Protein AF-A0A535P8W9-F1 (afdb_monomer_lite)

Sequence (79 aa):
MATIDDMLEAARRNLVRLTPEHAFVEQLGGAVLVDTRTLDQRRRGGEVPNALVIDRNVLEWRLDPTSPDRIPQATGDAV

Structure (mmCIF, N/CA/C/O backbone):
data_AF-A0A535P8W9-F1
#
_entry.id   AF-A0A535P8W9-F1
#
loop_
_atom_site.group_PDB
_atom_site.id
_atom_site.type_symbol
_atom_site.label_atom_id
_atom_site.label_alt_id
_atom_site.label_comp_id
_atom_site.label_asym_id
_atom_site.label_entity_id
_atom_site.label_seq_id
_atom_site.pdbx_PDB_ins_code
_atom_site.Cartn_x
_atom_site.Cartn_y
_atom_site.Cartn_z
_atom_site.occupancy
_atom_site.B_iso_or_equiv
_atom_site.auth_seq_id
_atom_site.auth_comp_id
_atom_site.auth_asym_id
_atom_site.auth_atom_id
_atom_site.pdbx_PDB_model_num
ATOM 1 N N . MET A 1 1 ? 16.131 20.997 15.223 1.00 75.69 1 MET A N 1
ATOM 2 C CA . MET A 1 1 ? 16.019 20.004 14.135 1.00 75.69 1 MET A CA 1
ATOM 3 C C . MET A 1 1 ? 14.935 19.030 14.550 1.00 75.69 1 MET A C 1
ATOM 5 O O . MET A 1 1 ? 14.973 18.618 15.702 1.00 75.69 1 MET A O 1
ATOM 9 N N . ALA A 1 2 ? 13.947 18.763 13.697 1.00 87.50 2 ALA A N 1
ATOM 10 C CA . ALA A 1 2 ? 12.866 17.837 14.035 1.00 87.50 2 ALA A CA 1
ATOM 11 C C . ALA A 1 2 ? 13.404 16.400 14.113 1.00 87.50 2 ALA A C 1
ATOM 13 O O . ALA A 1 2 ? 14.276 16.024 13.326 1.00 87.50 2 ALA A O 1
ATOM 14 N N . THR A 1 3 ? 12.912 15.622 15.071 1.00 97.06 3 THR A N 1
ATOM 15 C CA . THR A 1 3 ? 13.196 14.189 15.186 1.00 97.06 3 THR A CA 1
ATOM 16 C C . THR A 1 3 ? 12.363 13.390 14.180 1.00 97.06 3 THR A C 1
ATOM 18 O O . THR A 1 3 ? 11.421 13.907 13.575 1.00 97.06 3 THR A O 1
ATOM 21 N N . ILE A 1 4 ? 12.685 12.106 14.004 1.00 95.88 4 ILE A N 1
ATOM 22 C CA . ILE A 1 4 ? 11.862 11.198 13.190 1.00 95.88 4 ILE A CA 1
ATOM 23 C C . ILE A 1 4 ? 10.434 11.118 13.749 1.00 95.88 4 ILE A C 1
ATOM 25 O O . ILE A 1 4 ? 9.481 11.138 12.972 1.00 95.88 4 ILE A O 1
ATOM 29 N N . ASP A 1 5 ? 10.278 11.092 15.073 1.00 96.31 5 ASP A N 1
ATOM 30 C CA . ASP A 1 5 ? 8.961 11.044 15.710 1.00 96.31 5 ASP A CA 1
ATOM 31 C C . ASP A 1 5 ? 8.157 12.318 15.429 1.00 96.31 5 ASP A C 1
ATOM 33 O O . ASP A 1 5 ? 6.986 12.227 15.062 1.00 96.31 5 ASP A O 1
ATOM 37 N N . ASP A 1 6 ? 8.795 13.494 15.469 1.00 96.50 6 ASP A N 1
ATOM 38 C CA . ASP A 1 6 ? 8.146 14.763 15.111 1.00 96.50 6 ASP A CA 1
ATOM 39 C C . ASP A 1 6 ? 7.636 14.754 13.661 1.00 96.50 6 ASP A C 1
ATOM 41 O O . ASP A 1 6 ? 6.532 15.226 13.371 1.00 96.50 6 ASP A O 1
ATOM 45 N N . MET A 1 7 ? 8.430 14.201 12.737 1.00 95.19 7 MET A N 1
ATOM 46 C CA . MET A 1 7 ? 8.056 14.079 11.325 1.00 95.19 7 MET A CA 1
ATOM 47 C C . MET A 1 7 ? 6.900 13.091 11.124 1.00 95.19 7 MET A C 1
ATOM 49 O O . MET A 1 7 ? 5.969 13.379 10.367 1.00 95.19 7 MET A O 1
ATOM 53 N N . LEU A 1 8 ? 6.933 11.941 11.803 1.00 93.81 8 LEU A N 1
ATOM 54 C CA . LEU A 1 8 ? 5.869 10.940 11.727 1.00 93.81 8 LEU A CA 1
ATOM 55 C C . LEU A 1 8 ? 4.558 11.467 12.308 1.00 93.81 8 LEU A C 1
ATOM 57 O O . LEU A 1 8 ? 3.511 11.295 11.685 1.00 93.81 8 LEU A O 1
ATOM 61 N N . GLU A 1 9 ? 4.606 12.133 13.459 1.00 94.75 9 GLU A N 1
ATOM 62 C CA . GLU A 1 9 ? 3.427 12.753 14.061 1.00 94.75 9 GLU A CA 1
ATOM 63 C C . GLU A 1 9 ? 2.845 13.836 13.152 1.00 94.75 9 GLU A C 1
ATOM 65 O O . GLU A 1 9 ? 1.635 13.875 12.933 1.00 94.75 9 GLU A O 1
ATOM 70 N N . ALA A 1 10 ? 3.687 14.667 12.533 1.00 94.50 10 ALA A N 1
ATOM 71 C C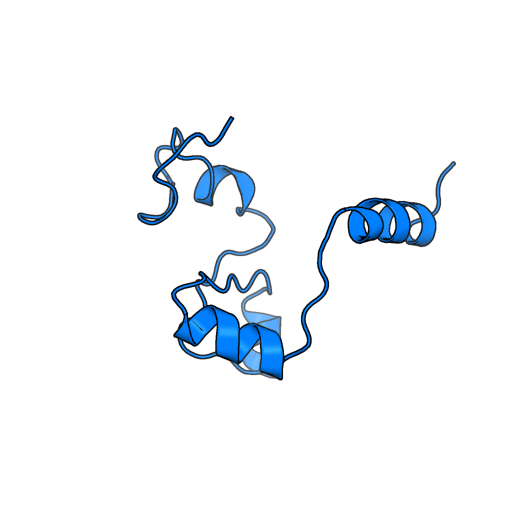A . ALA A 1 10 ? 3.222 15.661 11.571 1.00 94.50 10 ALA A CA 1
ATOM 72 C C . ALA A 1 10 ? 2.501 15.049 10.363 1.00 94.50 10 ALA A C 1
ATOM 74 O O . ALA A 1 10 ? 1.437 15.540 9.986 1.00 94.50 10 ALA A O 1
ATOM 75 N N . ALA A 1 11 ? 3.037 13.968 9.795 1.00 92.06 11 ALA A N 1
ATOM 76 C CA . ALA A 1 11 ? 2.404 13.272 8.679 1.00 92.06 11 ALA A CA 1
ATOM 77 C C . ALA A 1 11 ? 1.080 12.601 9.087 1.00 92.06 11 ALA A C 1
ATOM 79 O O . ALA A 1 11 ? 0.096 12.668 8.352 1.00 92.06 11 ALA A O 1
ATOM 80 N N . ARG A 1 12 ? 1.032 11.979 10.273 1.00 94.12 12 ARG A N 1
ATOM 81 C CA . ARG 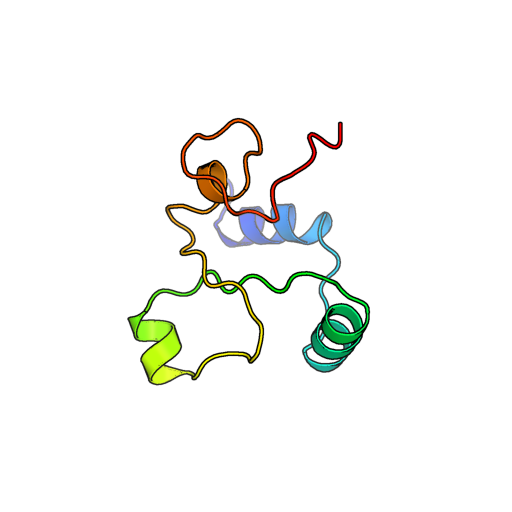A 1 12 ? -0.152 11.260 10.773 1.00 94.12 12 ARG A CA 1
ATOM 82 C C . ARG A 1 12 ? -1.344 12.171 11.043 1.00 94.12 12 ARG A C 1
ATOM 84 O O . ARG A 1 12 ? -2.469 11.720 10.861 1.00 94.12 12 ARG A O 1
ATOM 91 N N . ARG A 1 13 ? -1.122 13.434 11.427 1.00 95.06 13 ARG A N 1
ATOM 92 C CA . ARG A 1 13 ? -2.209 14.392 11.717 1.00 95.06 13 ARG A CA 1
ATOM 93 C C . ARG A 1 13 ? -3.176 14.612 10.551 1.00 95.06 13 ARG A C 1
ATOM 95 O O . ARG A 1 13 ? -4.326 14.954 10.794 1.00 95.06 13 ARG A O 1
ATOM 102 N N . ASN A 1 14 ? -2.725 14.402 9.317 1.00 92.12 14 ASN A N 1
ATOM 103 C CA . ASN A 1 14 ? -3.530 14.622 8.115 1.00 92.12 14 ASN A CA 1
ATOM 104 C C . ASN A 1 14 ? -4.117 13.325 7.534 1.00 92.12 14 ASN A C 1
ATOM 106 O O . ASN A 1 14 ? -4.668 13.345 6.437 1.00 92.12 14 ASN A O 1
ATOM 110 N N . LEU A 1 15 ? -3.973 12.191 8.228 1.00 93.81 15 LEU A N 1
ATOM 111 C CA . LEU A 1 15 ? -4.404 10.882 7.746 1.00 93.81 15 LEU A CA 1
ATOM 112 C C . LEU A 1 15 ? -5.464 10.285 8.670 1.00 93.81 15 LEU A C 1
ATOM 114 O O . LEU A 1 15 ? -5.295 10.239 9.888 1.00 93.81 15 LEU A O 1
ATOM 118 N N . VAL A 1 16 ? -6.526 9.735 8.082 1.00 94.38 16 VAL A N 1
ATOM 119 C CA . VAL A 1 16 ? -7.476 8.892 8.815 1.00 94.38 16 VAL A CA 1
ATOM 120 C C . VAL A 1 16 ? -6.857 7.507 8.966 1.00 94.38 16 VAL A C 1
ATOM 122 O O . VAL A 1 16 ? -6.664 6.784 7.988 1.00 94.38 16 VAL A O 1
ATOM 125 N N . ARG A 1 17 ? -6.510 7.127 10.198 1.00 94.06 17 ARG A N 1
ATOM 126 C CA . ARG A 1 17 ? -5.931 5.810 10.471 1.00 94.06 17 ARG A CA 1
ATOM 127 C C . ARG A 1 17 ? -7.032 4.776 10.684 1.00 94.06 17 ARG A C 1
ATOM 129 O O . ARG A 1 17 ? -7.719 4.794 11.699 1.00 94.06 17 ARG A O 1
ATOM 136 N N . LEU A 1 18 ? -7.162 3.861 9.729 1.00 96.69 18 LEU A N 1
ATOM 137 C CA . LEU A 1 18 ? -8.104 2.747 9.795 1.00 96.69 18 LEU A CA 1
ATOM 138 C C . LEU A 1 18 ? -7.540 1.584 10.626 1.00 96.69 18 LEU A C 1
ATOM 140 O O . LEU A 1 18 ? -6.327 1.353 10.651 1.00 96.69 18 LEU A O 1
ATOM 144 N N . THR A 1 19 ? -8.429 0.842 11.290 1.00 97.31 19 THR A N 1
ATOM 145 C CA . THR A 1 19 ? -8.106 -0.490 11.821 1.00 97.31 19 THR A CA 1
ATOM 146 C C . THR A 1 19 ? -8.092 -1.505 10.668 1.00 97.31 19 THR A C 1
ATOM 148 O O . THR A 1 19 ? -8.598 -1.193 9.584 1.00 97.31 19 THR A O 1
ATOM 151 N N . PRO A 1 20 ? -7.545 -2.719 10.859 1.00 95.75 20 PRO A N 1
ATOM 152 C CA . PRO A 1 20 ? -7.610 -3.765 9.838 1.00 95.75 20 PRO A CA 1
ATOM 153 C C . PRO A 1 20 ? -9.041 -4.081 9.376 1.00 95.75 20 PRO A C 1
ATOM 155 O O . PRO A 1 20 ? -9.275 -4.253 8.183 1.00 95.75 20 PRO A O 1
ATOM 158 N N . GLU A 1 21 ? -10.008 -4.100 10.294 1.00 97.12 21 GLU A N 1
ATOM 159 C CA . GLU A 1 21 ? -11.417 -4.375 9.996 1.00 97.12 21 GLU A CA 1
ATOM 160 C C . GLU A 1 21 ? -12.040 -3.244 9.173 1.00 97.12 21 GLU A C 1
ATOM 162 O O . GLU A 1 21 ? -12.710 -3.512 8.178 1.00 97.12 21 GLU A O 1
ATOM 167 N N . HIS A 1 22 ? -11.776 -1.982 9.534 1.00 97.75 22 HIS A N 1
ATOM 168 C CA . HIS A 1 22 ? -12.221 -0.838 8.736 1.00 97.75 22 HIS A CA 1
ATOM 169 C C . HIS A 1 22 ? -11.604 -0.863 7.335 1.00 97.75 22 HIS A C 1
ATOM 171 O O . HIS A 1 22 ? -12.319 -0.690 6.357 1.00 97.75 22 HIS A O 1
ATOM 177 N N . ALA A 1 23 ? -10.301 -1.137 7.216 1.00 96.69 23 ALA A N 1
ATOM 178 C CA . ALA A 1 23 ? -9.635 -1.227 5.919 1.00 96.69 23 ALA A CA 1
ATOM 179 C C . ALA A 1 23 ? -10.232 -2.334 5.034 1.00 96.69 23 ALA A C 1
ATOM 181 O O . ALA A 1 23 ? -10.396 -2.136 3.832 1.00 96.69 23 ALA A O 1
ATOM 182 N N . PHE A 1 24 ? -10.598 -3.475 5.625 1.00 95.88 24 PHE A N 1
ATOM 183 C CA . PHE A 1 24 ? -11.293 -4.544 4.912 1.00 95.88 24 PHE A CA 1
ATOM 184 C C . PHE A 1 24 ? -12.681 -4.100 4.423 1.00 95.88 24 PHE A C 1
ATOM 186 O O . PHE A 1 24 ? -13.023 -4.341 3.267 1.00 95.88 24 PHE A O 1
ATOM 193 N N . VAL A 1 25 ? -13.460 -3.407 5.261 1.00 97.19 25 VAL A N 1
ATOM 194 C CA . VAL A 1 25 ? -14.774 -2.861 4.873 1.00 97.19 25 VAL A CA 1
ATOM 195 C C . VAL A 1 25 ? -14.649 -1.838 3.741 1.00 97.19 25 VAL A C 1
ATOM 197 O O . VAL A 1 25 ? -15.389 -1.930 2.765 1.00 97.19 25 VAL A O 1
ATOM 200 N N . GLU A 1 26 ? -13.691 -0.914 3.818 1.00 97.12 26 GLU A N 1
ATOM 201 C CA . GLU A 1 26 ? -13.425 0.061 2.750 1.00 97.12 26 GLU A CA 1
ATOM 202 C C . GLU A 1 26 ? -13.033 -0.635 1.439 1.00 97.12 26 GLU A C 1
ATOM 204 O O . GLU A 1 26 ? -13.534 -0.284 0.370 1.00 97.12 26 GLU A O 1
ATOM 209 N N . GLN A 1 27 ? -12.185 -1.670 1.505 1.00 95.62 27 GLN A N 1
ATOM 210 C CA . GLN A 1 27 ? -11.791 -2.448 0.328 1.00 95.62 27 GLN A CA 1
ATOM 211 C C . GLN A 1 27 ? -12.997 -3.150 -0.319 1.00 95.62 27 GLN A C 1
ATOM 213 O O . GLN A 1 27 ? -13.119 -3.151 -1.544 1.00 95.62 27 GLN A O 1
ATOM 218 N N . LEU A 1 28 ? -13.923 -3.696 0.480 1.00 95.50 28 LEU A N 1
ATOM 219 C CA . LEU A 1 28 ? -15.194 -4.239 -0.024 1.00 95.50 28 LEU A CA 1
ATOM 220 C C . LEU A 1 28 ? -16.100 -3.153 -0.625 1.00 95.50 28 LEU A C 1
ATOM 222 O O . LEU A 1 28 ? -16.849 -3.433 -1.559 1.00 95.50 28 LEU A O 1
ATOM 226 N N . GLY A 1 29 ? -16.009 -1.923 -0.118 1.00 95.69 29 GLY A N 1
ATOM 227 C CA . GLY A 1 29 ? -16.670 -0.734 -0.661 1.00 95.69 29 GLY A CA 1
ATOM 228 C C . GLY A 1 29 ? -16.049 -0.192 -1.954 1.00 95.69 29 GLY A C 1
ATOM 229 O O . GLY A 1 29 ? -16.568 0.771 -2.514 1.00 95.69 29 GLY A O 1
ATOM 230 N N . GLY A 1 30 ? -14.968 -0.804 -2.450 1.00 93.75 30 GLY A N 1
ATOM 231 C CA . GLY A 1 30 ? -14.283 -0.409 -3.682 1.00 93.75 30 GLY A CA 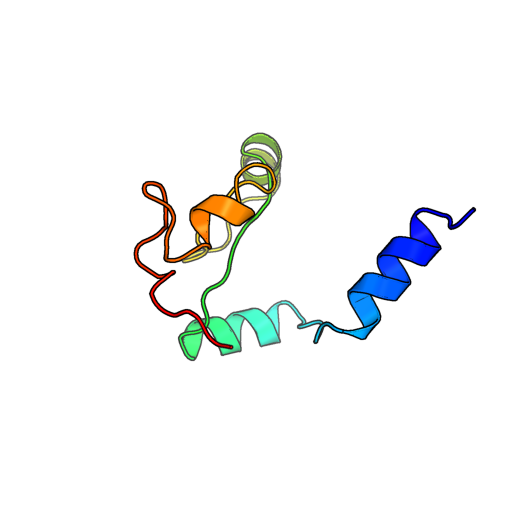1
ATOM 232 C C . GLY A 1 30 ? -13.049 0.471 -3.474 1.00 93.75 30 GLY A C 1
ATOM 233 O O . GLY A 1 30 ? -12.450 0.908 -4.458 1.00 93.75 30 GLY A O 1
ATOM 234 N N . ALA A 1 31 ? -12.634 0.720 -2.228 1.00 94.00 31 ALA A N 1
ATOM 235 C CA . ALA A 1 31 ? -11.375 1.402 -1.964 1.00 94.00 31 ALA A CA 1
ATOM 236 C C . ALA A 1 31 ? -10.178 0.559 -2.437 1.00 94.00 31 ALA A C 1
ATOM 238 O O . ALA A 1 31 ? -10.159 -0.671 -2.344 1.00 94.00 31 ALA A O 1
ATOM 239 N N . VAL A 1 32 ? -9.135 1.240 -2.911 1.00 92.44 32 VAL A N 1
ATOM 240 C CA . VAL A 1 32 ? -7.891 0.595 -3.337 1.00 92.44 32 VAL A CA 1
ATOM 241 C C . VAL A 1 32 ? -6.945 0.489 -2.148 1.00 92.44 32 VAL A C 1
ATOM 243 O O . VAL A 1 32 ? -6.445 1.494 -1.644 1.00 92.44 32 VAL A O 1
ATOM 246 N N . LEU A 1 33 ? -6.654 -0.739 -1.723 1.00 95.12 33 LEU A N 1
ATOM 247 C CA . LEU A 1 33 ? -5.621 -0.998 -0.726 1.00 95.12 33 LEU A CA 1
ATOM 248 C C . LEU A 1 33 ? -4.254 -1.096 -1.413 1.00 95.12 33 LEU A C 1
ATOM 250 O O . LEU A 1 33 ? -4.083 -1.908 -2.320 1.00 95.12 33 LEU A O 1
ATOM 254 N N . VAL A 1 34 ? -3.278 -0.296 -0.976 1.00 95.38 34 VAL A N 1
ATOM 255 C CA . VAL A 1 34 ? -1.913 -0.296 -1.529 1.00 95.38 34 VAL A CA 1
ATOM 256 C C . VAL A 1 34 ? -0.929 -0.854 -0.503 1.00 95.38 34 VAL A C 1
ATOM 258 O O . VAL A 1 34 ? -0.772 -0.299 0.584 1.00 95.38 34 VAL A O 1
ATOM 261 N N . ASP A 1 35 ? -0.245 -1.942 -0.853 1.00 96.25 35 ASP A N 1
ATOM 262 C CA . ASP A 1 35 ? 0.831 -2.529 -0.057 1.00 96.25 35 ASP A CA 1
ATOM 263 C C . ASP A 1 35 ? 2.185 -1.981 -0.522 1.00 96.25 35 ASP A C 1
ATOM 265 O O . ASP A 1 35 ? 2.654 -2.295 -1.618 1.00 96.25 35 ASP A O 1
ATOM 269 N N . THR A 1 36 ? 2.805 -1.160 0.327 1.00 96.81 36 THR A N 1
ATOM 270 C CA . THR A 1 36 ? 4.091 -0.500 0.054 1.00 96.81 36 THR A CA 1
ATOM 271 C C . THR A 1 36 ? 5.301 -1.229 0.622 1.00 96.81 36 THR A C 1
ATOM 273 O O . THR A 1 36 ? 6.417 -0.709 0.586 1.00 96.81 36 THR A O 1
ATOM 276 N N . ARG A 1 37 ? 5.093 -2.437 1.157 1.00 96.75 37 ARG A N 1
ATOM 277 C CA . ARG A 1 37 ? 6.158 -3.267 1.719 1.00 96.75 37 ARG A CA 1
ATOM 278 C C . ARG A 1 37 ? 7.052 -3.842 0.625 1.00 96.75 37 ARG A C 1
ATOM 280 O O . ARG A 1 37 ? 6.597 -4.203 -0.462 1.00 96.75 37 ARG A O 1
ATOM 287 N N . THR A 1 38 ? 8.318 -4.052 0.973 1.00 95.88 38 THR A N 1
ATOM 288 C CA . THR A 1 38 ? 9.261 -4.759 0.102 1.00 95.88 38 THR A CA 1
ATOM 289 C C . THR A 1 38 ? 8.854 -6.224 -0.076 1.00 95.88 38 THR A C 1
ATOM 291 O O . THR A 1 38 ? 8.143 -6.807 0.751 1.00 95.88 38 THR A O 1
ATOM 294 N N . LEU A 1 39 ? 9.352 -6.870 -1.135 1.00 95.00 39 LEU A N 1
ATOM 295 C CA . LEU A 1 39 ? 9.101 -8.294 -1.383 1.00 95.00 39 LEU A CA 1
ATOM 296 C C . LEU A 1 39 ? 9.467 -9.174 -0.177 1.00 95.00 39 LEU A C 1
ATOM 298 O O . LEU A 1 39 ? 8.703 -10.064 0.188 1.00 95.00 39 LEU A O 1
ATOM 302 N N . ASP A 1 40 ? 10.598 -8.912 0.478 1.00 96.00 40 ASP A N 1
ATOM 303 C CA . ASP A 1 40 ? 11.038 -9.717 1.621 1.00 96.00 40 ASP A CA 1
ATOM 304 C C . ASP A 1 40 ? 10.138 -9.540 2.848 1.00 96.00 40 ASP A C 1
ATOM 306 O O . ASP A 1 40 ? 9.907 -10.492 3.592 1.00 96.00 40 ASP A O 1
ATOM 310 N N . GLN A 1 41 ? 9.591 -8.340 3.063 1.00 96.69 41 GLN A N 1
ATOM 311 C CA . GLN A 1 41 ? 8.598 -8.111 4.113 1.00 96.69 41 GLN A CA 1
ATOM 312 C C . GLN A 1 41 ? 7.309 -8.893 3.836 1.00 96.69 41 GLN A C 1
ATOM 314 O O . GLN A 1 41 ? 6.790 -9.535 4.750 1.00 96.69 41 GLN A O 1
ATOM 319 N N . ARG A 1 42 ? 6.824 -8.897 2.586 1.00 96.62 42 ARG A N 1
ATOM 320 C CA . ARG A 1 42 ? 5.628 -9.655 2.177 1.00 96.62 42 ARG A CA 1
ATOM 321 C C . ARG A 1 42 ? 5.840 -11.167 2.265 1.00 96.62 42 ARG A C 1
ATOM 323 O O . ARG A 1 42 ? 4.994 -11.869 2.803 1.00 96.62 42 ARG A O 1
ATOM 330 N N . ARG A 1 43 ? 7.010 -11.668 1.859 1.00 96.56 43 ARG A N 1
ATOM 331 C CA . ARG A 1 43 ? 7.375 -13.091 1.999 1.00 96.56 43 ARG A CA 1
ATOM 332 C C . ARG A 1 43 ? 7.342 -13.574 3.447 1.00 96.56 43 ARG A C 1
ATOM 334 O O . ARG A 1 43 ? 6.941 -14.704 3.696 1.00 96.56 43 ARG A O 1
ATOM 341 N N . ARG A 1 44 ? 7.762 -12.733 4.398 1.00 97.56 44 ARG A N 1
ATOM 342 C CA . ARG A 1 44 ? 7.748 -13.071 5.831 1.00 97.56 44 ARG A CA 1
ATOM 343 C C . ARG A 1 44 ? 6.379 -12.887 6.481 1.00 97.56 44 ARG A C 1
ATOM 345 O O . ARG A 1 44 ? 6.024 -13.659 7.361 1.00 97.56 44 ARG A O 1
ATOM 352 N N . GLY A 1 45 ? 5.658 -11.831 6.107 1.00 95.00 45 GLY A N 1
ATOM 353 C CA . GLY A 1 45 ? 4.429 -11.400 6.779 1.00 95.00 45 GLY A CA 1
ATOM 354 C C . GLY A 1 45 ? 3.133 -11.787 6.071 1.00 95.00 45 GLY A C 1
ATOM 355 O O . GLY A 1 45 ? 2.065 -11.423 6.551 1.00 95.00 45 GLY A O 1
ATOM 356 N N . GLY A 1 46 ? 3.218 -12.461 4.926 1.00 96.31 46 GLY A N 1
ATOM 357 C CA . GLY A 1 46 ? 2.078 -12.713 4.054 1.00 96.31 46 GLY A CA 1
ATOM 358 C C . GLY A 1 46 ? 1.636 -11.476 3.269 1.00 96.31 46 GLY A C 1
ATOM 359 O O . GLY A 1 46 ? 2.117 -10.351 3.462 1.00 96.31 46 GLY A O 1
ATOM 360 N N . GLU A 1 47 ? 0.692 -11.704 2.365 1.00 95.69 47 GLU A N 1
ATOM 361 C CA . GLU A 1 47 ? 0.112 -10.695 1.482 1.00 95.69 47 GLU A CA 1
ATOM 362 C C . GLU A 1 47 ? -1.354 -10.462 1.841 1.00 95.69 47 GLU A C 1
ATOM 364 O O . GLU A 1 47 ? -2.055 -11.390 2.246 1.00 95.69 47 GLU A O 1
ATOM 369 N N . VAL A 1 48 ? -1.814 -9.217 1.700 1.00 94.88 48 VAL A N 1
ATOM 370 C CA . VAL A 1 48 ? -3.231 -8.896 1.881 1.00 94.88 48 VAL A CA 1
ATOM 371 C C . VAL A 1 48 ? -3.948 -9.156 0.556 1.00 94.88 48 VAL A C 1
ATOM 373 O O . VAL A 1 48 ? -3.530 -8.603 -0.466 1.00 94.88 48 VAL A O 1
ATOM 376 N N . PRO A 1 49 ? -5.011 -9.980 0.533 1.00 93.81 49 PRO A N 1
ATOM 377 C CA . PRO A 1 49 ? -5.767 -10.227 -0.687 1.00 93.81 49 PRO A CA 1
ATOM 378 C C . PRO A 1 49 ? -6.250 -8.927 -1.340 1.00 93.81 49 PRO A C 1
ATOM 380 O O . PRO A 1 49 ? -6.654 -7.985 -0.659 1.00 93.81 49 PRO A O 1
ATOM 383 N N . ASN A 1 50 ? -6.219 -8.885 -2.673 1.00 93.25 50 ASN A N 1
ATOM 384 C CA . ASN A 1 50 ? -6.672 -7.752 -3.492 1.00 93.25 50 ASN A CA 1
ATOM 385 C C . ASN A 1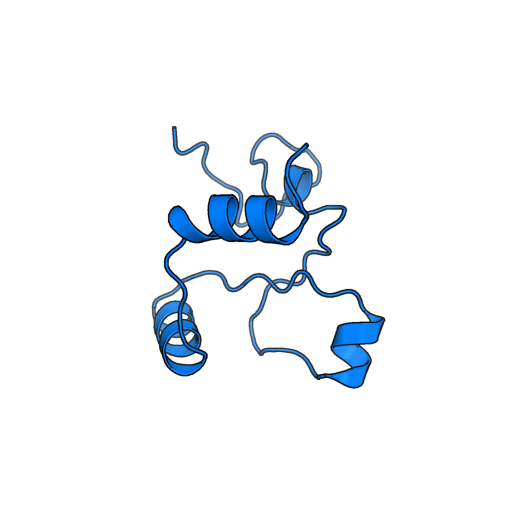 50 ? -5.951 -6.413 -3.225 1.00 93.25 50 ASN A C 1
ATOM 387 O O . ASN A 1 50 ? -6.417 -5.371 -3.686 1.00 93.25 50 ASN A O 1
ATOM 391 N N . ALA A 1 51 ? -4.829 -6.411 -2.499 1.00 95.75 51 ALA A N 1
ATOM 392 C CA . ALA A 1 51 ? -3.983 -5.231 -2.381 1.00 95.75 51 ALA A CA 1
ATOM 393 C C . ALA A 1 51 ? -3.152 -5.032 -3.656 1.00 95.75 51 ALA A C 1
ATOM 395 O O . ALA A 1 51 ? -2.567 -5.976 -4.191 1.00 95.75 51 ALA A O 1
ATOM 396 N N . LEU A 1 52 ? -3.049 -3.788 -4.119 1.00 95.25 52 LEU A N 1
ATOM 397 C CA . LEU A 1 52 ? -2.082 -3.409 -5.140 1.00 95.25 52 LEU A CA 1
ATOM 398 C C . LEU A 1 52 ? -0.707 -3.295 -4.502 1.00 95.25 52 LEU A C 1
ATOM 400 O O . LEU A 1 52 ? -0.484 -2.477 -3.613 1.00 95.25 52 LEU A O 1
ATOM 404 N N . VAL A 1 53 ? 0.232 -4.098 -4.979 1.00 96.19 53 VAL A N 1
ATOM 405 C CA . VAL A 1 53 ? 1.614 -4.039 -4.511 1.00 96.19 53 VAL A CA 1
ATOM 406 C C . VAL A 1 53 ? 2.341 -2.944 -5.279 1.00 96.19 53 VAL A C 1
ATOM 408 O O . VAL A 1 53 ? 2.538 -3.053 -6.491 1.00 96.19 53 VAL A O 1
ATOM 411 N N . ILE A 1 54 ? 2.753 -1.898 -4.570 1.00 96.06 54 ILE A N 1
ATOM 412 C CA . ILE A 1 54 ? 3.533 -0.789 -5.121 1.00 96.06 54 ILE A CA 1
ATOM 413 C C . ILE A 1 54 ? 4.602 -0.439 -4.099 1.00 96.06 54 ILE A C 1
ATOM 415 O O . ILE A 1 54 ? 4.301 0.204 -3.100 1.00 96.06 54 ILE A O 1
ATOM 419 N N . ASP A 1 55 ? 5.843 -0.863 -4.341 1.00 95.25 55 ASP A N 1
ATOM 420 C CA . ASP A 1 55 ? 6.950 -0.590 -3.421 1.00 95.25 55 ASP A CA 1
ATOM 421 C C . ASP A 1 55 ? 7.081 0.920 -3.152 1.00 95.25 55 ASP A C 1
ATOM 423 O O . ASP A 1 55 ? 6.846 1.749 -4.037 1.00 95.25 55 ASP A O 1
ATOM 427 N N . ARG A 1 56 ? 7.465 1.294 -1.928 1.00 94.69 56 ARG A N 1
ATOM 428 C CA . ARG A 1 56 ? 7.496 2.697 -1.499 1.00 94.69 56 ARG A CA 1
ATOM 429 C C . ARG A 1 56 ? 8.392 3.562 -2.385 1.00 94.69 56 ARG A C 1
ATOM 431 O O . ARG A 1 56 ? 8.080 4.729 -2.569 1.00 94.69 56 ARG A O 1
ATOM 438 N N . ASN A 1 57 ? 9.461 2.990 -2.936 1.00 94.94 57 ASN A N 1
ATOM 439 C CA . ASN A 1 57 ? 10.418 3.702 -3.786 1.00 94.94 57 ASN A CA 1
ATOM 440 C C . ASN A 1 57 ? 9.857 4.124 -5.144 1.00 94.94 57 ASN A C 1
ATOM 442 O O . ASN A 1 57 ? 10.476 4.955 -5.793 1.00 94.94 57 ASN A O 1
ATOM 446 N N . VAL A 1 58 ? 8.760 3.508 -5.596 1.00 95.56 58 VAL A N 1
ATOM 447 C CA . VAL A 1 58 ? 8.180 3.745 -6.926 1.00 95.56 58 VAL A CA 1
ATOM 448 C C . VAL A 1 58 ? 6.788 4.365 -6.856 1.00 95.56 58 VAL A C 1
ATOM 450 O O . VAL A 1 58 ? 6.114 4.514 -7.873 1.00 95.56 58 VAL A O 1
ATOM 453 N N . LEU A 1 59 ? 6.324 4.670 -5.645 1.00 94.75 59 LEU A N 1
ATOM 454 C CA . LEU A 1 59 ? 4.935 4.997 -5.372 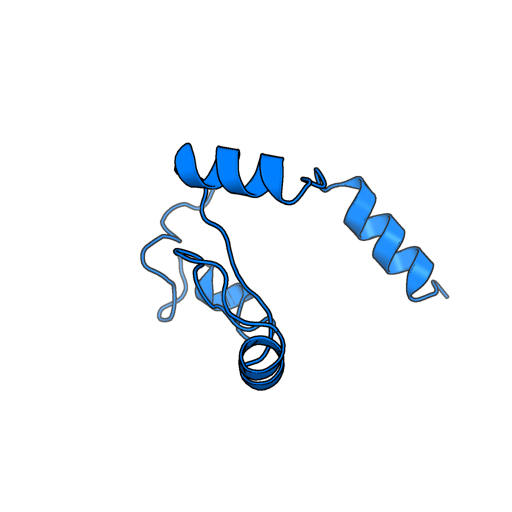1.00 94.75 59 LEU A CA 1
ATOM 455 C C . LEU A 1 59 ? 4.491 6.240 -6.144 1.00 94.75 59 LEU A C 1
ATOM 457 O O . LEU A 1 59 ? 3.437 6.225 -6.770 1.00 94.75 59 LEU A O 1
ATOM 461 N N . GLU A 1 60 ? 5.310 7.285 -6.126 1.00 94.62 60 GLU A N 1
ATOM 462 C CA . GLU A 1 60 ? 4.989 8.596 -6.676 1.00 94.62 60 GLU A CA 1
ATOM 463 C C . GLU A 1 60 ? 4.685 8.512 -8.177 1.00 94.62 60 GLU A C 1
ATOM 465 O O . GLU A 1 60 ? 3.605 8.910 -8.603 1.00 94.62 60 GLU A O 1
ATOM 470 N N . TRP A 1 61 ? 5.564 7.907 -8.980 1.00 95.31 61 TRP A N 1
ATOM 471 C CA . TRP A 1 61 ? 5.339 7.805 -10.428 1.00 95.31 61 TRP A CA 1
ATOM 472 C C . TRP A 1 61 ? 4.379 6.682 -10.819 1.00 95.31 61 TRP A C 1
ATOM 474 O O . TRP A 1 61 ? 3.865 6.679 -11.935 1.00 95.31 61 TRP A O 1
ATOM 484 N N . ARG A 1 62 ? 4.125 5.707 -9.936 1.00 95.88 62 ARG A N 1
ATOM 485 C CA . ARG A 1 62 ? 3.067 4.716 -10.169 1.00 95.88 62 ARG A CA 1
ATOM 486 C C . ARG A 1 62 ? 1.682 5.321 -9.951 1.00 95.88 62 ARG A C 1
ATOM 488 O O . ARG A 1 62 ? 0.747 4.856 -10.599 1.00 95.88 62 ARG A O 1
ATOM 495 N N . LEU A 1 63 ? 1.553 6.322 -9.076 1.00 92.56 63 LEU A N 1
ATOM 496 C CA . LEU A 1 63 ? 0.282 6.972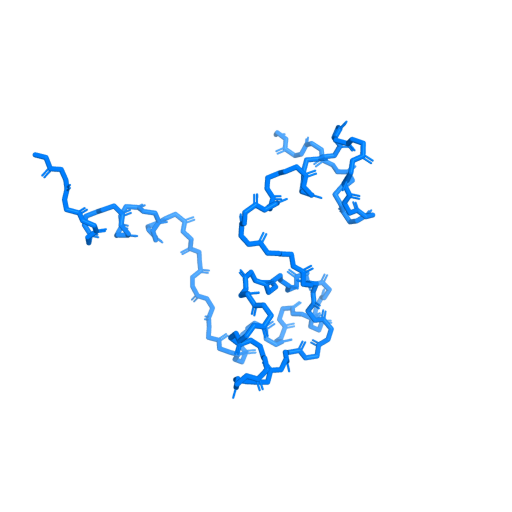 -8.737 1.00 92.56 63 LEU A CA 1
ATOM 497 C C . LEU A 1 63 ? 0.026 8.299 -9.466 1.00 92.56 63 LEU A C 1
ATOM 499 O O . LEU A 1 63 ? -1.100 8.782 -9.424 1.00 92.56 63 LEU A O 1
ATOM 503 N N . ASP A 1 64 ? 1.021 8.859 -10.148 1.00 92.88 64 ASP A N 1
ATOM 504 C CA . ASP A 1 64 ? 0.864 10.028 -11.018 1.00 92.88 64 ASP A CA 1
ATOM 505 C C . ASP A 1 64 ? 0.131 9.651 -12.329 1.00 92.88 64 ASP A C 1
ATOM 507 O O . ASP A 1 64 ? 0.668 8.862 -13.115 1.00 92.88 64 ASP A O 1
ATOM 511 N N . PRO A 1 65 ? -1.065 10.205 -12.619 1.00 93.94 65 PRO A N 1
ATOM 512 C CA . PRO A 1 65 ? -1.809 9.923 -13.852 1.00 93.94 65 PRO A CA 1
ATOM 513 C C . PRO A 1 65 ? -1.092 10.354 -15.140 1.00 93.94 65 PRO A C 1
ATOM 515 O O . PRO A 1 65 ? -1.409 9.856 -16.225 1.00 93.94 65 PRO A O 1
ATOM 518 N N . THR A 1 66 ? -0.113 11.254 -15.041 1.00 94.44 66 THR A N 1
ATOM 519 C CA . THR A 1 66 ? 0.677 11.748 -16.176 1.00 94.44 66 THR A CA 1
ATOM 520 C C . THR A 1 66 ? 1.910 10.889 -16.458 1.00 94.44 66 THR A C 1
ATOM 522 O O . THR A 1 66 ? 2.480 10.952 -17.550 1.00 94.44 66 THR A O 1
ATOM 525 N N . SER A 1 67 ? 2.300 10.034 -15.510 1.00 95.75 67 SER A N 1
ATOM 526 C CA . SER A 1 67 ? 3.457 9.158 -15.649 1.00 95.75 67 SER A CA 1
ATOM 527 C C . SER A 1 67 ? 3.240 8.094 -16.739 1.00 95.75 67 SER A C 1
ATOM 529 O O . SER A 1 67 ? 2.160 7.482 -16.817 1.00 95.75 67 SER A O 1
ATOM 531 N N . PRO A 1 68 ? 4.263 7.812 -17.574 1.00 95.75 68 PRO A N 1
ATOM 532 C CA . PRO A 1 68 ? 4.214 6.707 -18.532 1.00 95.75 68 PRO A CA 1
ATOM 533 C C . PRO A 1 68 ? 4.153 5.342 -17.834 1.00 95.75 68 PRO A C 1
ATOM 535 O O . PRO A 1 68 ? 3.604 4.395 -18.393 1.00 95.75 68 PRO A O 1
ATOM 538 N N . ASP A 1 69 ? 4.660 5.256 -16.603 1.00 96.00 69 ASP A N 1
ATOM 539 C CA . ASP A 1 69 ? 4.730 4.030 -15.814 1.00 96.00 69 ASP A CA 1
ATOM 540 C C . ASP A 1 69 ? 3.572 3.897 -14.820 1.00 96.00 69 ASP A C 1
ATOM 542 O O . ASP A 1 69 ? 3.652 3.077 -13.913 1.00 96.00 69 ASP A O 1
ATOM 546 N N . ARG A 1 70 ? 2.494 4.680 -14.929 1.00 95.56 70 ARG A N 1
ATOM 547 C CA . ARG A 1 70 ? 1.389 4.667 -13.954 1.00 95.56 70 ARG A CA 1
ATOM 548 C C . ARG A 1 70 ? 0.644 3.331 -13.857 1.00 95.56 70 ARG A C 1
ATOM 550 O O . ARG A 1 70 ? 0.651 2.506 -14.775 1.00 95.56 70 ARG A O 1
ATOM 557 N N . ILE A 1 71 ? -0.057 3.119 -12.746 1.00 94.06 71 ILE A N 1
ATOM 558 C CA . ILE A 1 71 ? -1.060 2.049 -12.646 1.00 94.06 71 ILE A CA 1
ATOM 559 C C . ILE A 1 71 ? -2.353 2.439 -13.380 1.00 94.06 71 ILE A C 1
ATOM 561 O O . ILE A 1 71 ? -2.685 3.623 -13.439 1.00 94.06 71 ILE A O 1
ATOM 565 N N . PRO A 1 72 ? -3.150 1.467 -13.863 1.00 93.19 72 PRO A N 1
ATOM 566 C CA . PRO A 1 72 ? -4.443 1.750 -14.488 1.00 93.19 72 PRO A CA 1
ATOM 567 C C . PRO A 1 72 ? -5.432 2.514 -13.599 1.00 93.19 72 PRO A C 1
ATOM 569 O O . PRO A 1 72 ? -6.322 3.162 -14.126 1.00 93.19 72 PRO A O 1
ATOM 572 N N . GLN A 1 73 ? -5.300 2.429 -12.271 1.00 91.19 73 GLN A N 1
ATOM 573 C CA . GLN A 1 73 ? -6.161 3.109 -11.299 1.00 91.19 73 GLN A CA 1
ATOM 574 C C . GLN A 1 73 ? -5.824 4.601 -11.131 1.00 91.19 73 GLN A C 1
ATOM 576 O O . GLN A 1 73 ? -6.680 5.368 -10.696 1.00 91.19 73 GLN A O 1
ATOM 581 N N . ALA A 1 74 ? -4.609 5.029 -11.491 1.00 91.50 74 ALA A N 1
ATOM 582 C CA . ALA A 1 74 ? -4.176 6.423 -11.437 1.00 91.50 74 ALA A CA 1
ATOM 583 C C . ALA A 1 74 ? -4.743 7.178 -12.649 1.00 91.50 74 ALA A C 1
ATOM 585 O O . ALA A 1 74 ? -4.075 7.361 -13.664 1.00 91.50 74 ALA A O 1
ATOM 586 N N . THR A 1 75 ? -6.030 7.523 -12.575 1.00 88.81 75 THR A N 1
ATOM 587 C CA . THR A 1 75 ? -6.809 8.046 -13.714 1.00 88.81 75 THR A CA 1
ATOM 588 C C . THR A 1 75 ? -7.197 9.515 -13.602 1.00 88.81 75 THR A C 1
ATOM 590 O O . THR A 1 75 ? -7.704 10.059 -14.580 1.00 88.81 75 THR A O 1
ATOM 593 N N . GLY A 1 76 ? -6.991 10.157 -12.449 1.00 75.88 76 GLY A N 1
ATOM 594 C CA . GLY A 1 76 ? -7.506 11.500 -12.204 1.00 75.88 76 GLY A CA 1
ATOM 595 C C . GLY A 1 76 ? -6.545 12.398 -11.444 1.00 75.88 76 GLY A C 1
ATOM 596 O O . GLY A 1 76 ? -5.972 11.997 -10.431 1.00 75.88 76 GLY A O 1
ATOM 597 N N . ASP A 1 77 ? -6.456 13.637 -11.914 1.00 61.97 77 ASP A N 1
ATOM 598 C CA . ASP A 1 77 ? -5.764 14.742 -11.264 1.00 61.97 77 ASP A CA 1
ATOM 599 C C . ASP A 1 77 ? -6.795 15.427 -10.361 1.00 61.97 77 ASP A C 1
ATOM 601 O O . ASP A 1 77 ? -7.389 16.442 -10.724 1.00 61.97 77 ASP A O 1
ATOM 605 N N . ALA A 1 78 ? -7.121 14.810 -9.223 1.00 52.28 78 ALA A N 1
ATOM 606 C CA . ALA A 1 78 ? -7.965 15.470 -8.234 1.00 52.28 78 ALA A CA 1
ATOM 607 C C . ALA A 1 78 ? -7.159 16.615 -7.597 1.00 52.28 78 ALA A C 1
ATOM 609 O O . ALA A 1 78 ? -6.461 16.417 -6.601 1.00 52.28 78 ALA A O 1
ATOM 610 N N . VAL A 1 79 ? -7.229 17.788 -8.230 1.00 48.12 79 VAL A N 1
ATOM 611 C CA . VAL A 1 79 ? -7.007 19.097 -7.605 1.00 48.12 79 VAL A CA 1
ATOM 612 C C . VAL A 1 79 ? -8.339 19.594 -7.065 1.00 48.12 79 VAL A C 1
ATOM 614 O O . VAL A 1 79 ? -9.331 19.548 -7.829 1.00 48.12 79 VAL A O 1
#

Radius of gyration: 14.73 Å; chains: 1; bounding box: 33×33×34 Å

Foldseek 3Di:
DDDPVNVVVVVCVVDDDDDPVRVVVVVVVVDAAADQDDPVCCVVPPDDPRHHYDHPVRVPLCLCCPHPNHDPVNPDDPD

Secondary structure (DSSP, 8-state):
---HHHHHHHHHTTS----HHHHHHHHHTT---EE---HHHHHHH---TT-EE--GGGHHHHH-TT-TT--TT------

pLDDT: mean 92.95, std 8.55, range [48.12, 97.75]